Protein AF-A0A1I1SMS8-F1 (afdb_monomer_lite)

Organism: NCBI:txid728005

pLDDT: mean 77.91, std 13.24, range [43.88, 96.62]

Sequence (139 aa):
MLAGLDDFTGRLADYVGRVEAGGPLLHSPGMDDASKAPVSRSALKGFLITLGNPKAILFFGAFFPMFIDPATGHWIVSFYALGALFQMVNLLYFAALILAVSQLRRSGLFRRWPAARTNVICGTGLLLCAFFVLASAFF

Secondary structure (DSSP, 8-state):
--HHHHHHHHHHHHHHHHHHTT------TTHHHHTTS-HHHHHHHHHHHHHT-HHHHHHHHHHGGGGS-GGGS-HHHHHHHHHHHHHHHHHHHHHHHHHHHHHHHHTSTTTTS-HHHHHHHHHHHHHHHHHHHHHHT--

Foldseek 3Di:
DPVVVVVVVVVVVVLVVCVVVVHPNDPPVCPVVVVVPPPVVVVVVVVCVQVPDVVNVVVLVPPQVVVADPVPVPRVVSSVVVVVVVVVVVVVVVVVVVVVVVVVVVVCPCVPPDVVNVVVVVVVVVVVVVVVVVVVVVD

Radius of gyration: 24.38 Å; chains: 1; bounding box: 49×53×62 Å

Structure (mmCIF, N/CA/C/O backbone):
data_AF-A0A1I1SMS8-F1
#
_entry.id   AF-A0A1I1SMS8-F1
#
loop_
_atom_site.group_PDB
_atom_site.id
_atom_site.type_symbol
_atom_site.label_atom_id
_atom_site.label_alt_id
_atom_site.label_comp_id
_atom_site.label_asym_id
_atom_site.label_entity_id
_atom_site.label_seq_id
_atom_site.pdbx_PDB_ins_code
_atom_site.Cartn_x
_atom_site.Cartn_y
_atom_site.Cartn_z
_atom_site.occupancy
_atom_site.B_iso_or_equiv
_atom_site.auth_seq_id
_atom_site.auth_comp_id
_atom_site.auth_asym_id
_atom_site.auth_atom_id
_atom_site.pdbx_PDB_model_num
ATOM 1 N N . MET A 1 1 ? -16.766 37.742 33.913 1.00 53.81 1 MET A N 1
ATOM 2 C CA . MET A 1 1 ? -15.751 36.667 33.849 1.00 53.81 1 MET A CA 1
ATOM 3 C C . MET A 1 1 ? -16.200 35.373 34.542 1.00 53.81 1 MET A C 1
ATOM 5 O O . MET A 1 1 ? -15.754 34.323 34.118 1.00 53.81 1 MET A O 1
ATOM 9 N N . LEU A 1 2 ? -17.108 35.416 35.533 1.00 57.47 2 LEU A N 1
ATOM 10 C CA . LEU A 1 2 ? -17.595 34.221 36.251 1.00 57.47 2 LEU A CA 1
ATOM 11 C C . LEU A 1 2 ? -18.684 33.416 35.501 1.00 57.47 2 LEU A C 1
ATOM 13 O O . LEU A 1 2 ? -18.643 32.198 35.524 1.00 57.47 2 LEU A O 1
ATOM 17 N N . ALA A 1 3 ? -19.549 34.068 34.713 1.00 57.97 3 ALA A N 1
ATOM 18 C CA . ALA A 1 3 ? -20.673 33.410 34.023 1.00 57.97 3 ALA A CA 1
ATOM 19 C C . ALA A 1 3 ? -20.294 32.372 32.938 1.00 57.97 3 ALA A C 1
ATOM 21 O O . ALA A 1 3 ? -21.125 31.568 32.534 1.00 57.97 3 ALA A O 1
ATOM 22 N N . GLY A 1 4 ? -19.054 32.390 32.432 1.00 59.00 4 GLY A N 1
ATOM 23 C CA . GLY A 1 4 ? -18.595 31.429 31.416 1.00 59.00 4 GLY A CA 1
ATOM 24 C C . GLY A 1 4 ? -18.107 30.100 32.001 1.00 59.00 4 GLY A C 1
ATOM 25 O O . GLY A 1 4 ? -18.098 29.090 31.302 1.00 59.00 4 GLY A O 1
ATOM 26 N N . LEU A 1 5 ? -17.712 30.093 33.278 1.00 64.31 5 LEU A N 1
ATOM 27 C CA . LEU A 1 5 ? -17.285 28.880 33.980 1.00 64.31 5 LEU A CA 1
ATOM 28 C C . LEU A 1 5 ? -18.490 28.013 34.354 1.00 64.31 5 LEU A C 1
ATOM 30 O O . LEU A 1 5 ? -18.413 26.789 34.259 1.00 64.31 5 LEU A O 1
ATOM 34 N N . ASP A 1 6 ? -19.612 28.645 34.691 1.00 69.81 6 ASP A N 1
ATOM 35 C CA . ASP A 1 6 ? -20.851 27.965 35.075 1.00 69.81 6 ASP A CA 1
ATOM 36 C C . ASP A 1 6 ? -21.455 27.196 33.882 1.00 69.81 6 ASP A C 1
ATOM 38 O O . ASP A 1 6 ? -21.803 26.019 34.003 1.00 69.81 6 ASP A O 1
ATOM 42 N N . ASP A 1 7 ? -21.474 27.820 32.695 1.00 77.38 7 ASP A N 1
ATOM 43 C CA . ASP A 1 7 ? -21.927 27.200 31.439 1.00 77.38 7 ASP A CA 1
ATOM 44 C C . ASP A 1 7 ? -21.032 26.020 31.028 1.00 77.38 7 ASP A C 1
ATOM 46 O O . ASP A 1 7 ? -21.507 24.939 30.671 1.00 77.38 7 ASP A O 1
ATOM 50 N N . PHE A 1 8 ? -19.712 26.189 31.143 1.00 73.56 8 PHE A N 1
ATOM 51 C CA . PHE A 1 8 ? -18.755 25.139 30.801 1.00 73.56 8 PHE A CA 1
ATOM 52 C C . PHE A 1 8 ? -18.868 23.927 31.734 1.00 73.56 8 PHE A C 1
ATOM 54 O O . PHE A 1 8 ? -18.827 22.781 31.281 1.00 73.56 8 PHE A O 1
ATOM 61 N N . THR A 1 9 ? -19.076 24.173 33.028 1.00 76.44 9 THR A N 1
ATOM 62 C CA . THR A 1 9 ? -19.236 23.118 34.036 1.00 76.44 9 THR A CA 1
ATOM 63 C C . THR A 1 9 ? -20.528 22.330 33.811 1.00 76.44 9 THR A C 1
ATOM 65 O O . THR A 1 9 ? -20.511 21.099 33.863 1.00 76.44 9 THR A O 1
ATOM 68 N N . GLY A 1 10 ? -21.625 23.011 33.460 1.00 75.00 10 GLY A N 1
ATOM 69 C CA . GLY A 1 10 ? -22.885 22.358 33.089 1.00 75.00 10 GLY A CA 1
ATOM 70 C C . GLY A 1 10 ? -22.758 21.484 31.837 1.00 75.00 10 GLY A C 1
ATOM 71 O O . GLY A 1 10 ? -23.244 20.352 31.810 1.00 75.00 10 GLY A O 1
ATOM 72 N N . ARG A 1 11 ? -22.029 21.961 30.821 1.00 77.25 11 ARG A N 1
ATOM 73 C CA . ARG A 1 11 ? -21.776 21.204 29.582 1.00 77.25 11 ARG A CA 1
ATOM 74 C C . ARG A 1 11 ? -20.890 19.983 29.807 1.00 77.25 11 ARG A C 1
ATOM 76 O O . ARG A 1 11 ? -21.118 18.952 29.180 1.00 77.25 11 ARG A O 1
ATOM 83 N N . LEU A 1 12 ? -19.905 20.077 30.699 1.00 77.19 12 LEU A N 1
ATOM 84 C CA . LEU A 1 12 ? -19.069 18.937 31.075 1.00 77.19 12 LEU A CA 1
ATOM 85 C C . LEU A 1 12 ? -19.848 17.893 31.875 1.00 77.19 12 LEU A C 1
ATOM 87 O O . LEU A 1 12 ? -19.682 16.704 31.617 1.00 77.19 12 LEU A O 1
ATOM 91 N N . ALA A 1 13 ? -20.722 18.316 32.789 1.00 77.75 13 ALA A N 1
ATOM 92 C CA . ALA A 1 13 ? -21.570 17.403 33.549 1.00 77.75 13 ALA A CA 1
ATOM 93 C C . ALA A 1 13 ? -22.543 16.629 32.638 1.00 77.75 13 ALA A C 1
ATOM 95 O O . ALA A 1 13 ? -22.675 15.414 32.780 1.00 77.75 13 ALA A O 1
ATOM 96 N N . ASP A 1 14 ? -23.153 17.296 31.650 1.00 76.31 14 ASP A N 1
ATOM 97 C CA . ASP A 1 14 ? -24.005 16.640 30.643 1.00 76.31 14 ASP A CA 1
ATOM 98 C C . ASP A 1 14 ? -23.187 15.708 29.728 1.00 76.31 14 ASP A C 1
ATOM 100 O O . ASP A 1 14 ? -23.616 14.599 29.410 1.00 76.31 14 ASP A O 1
ATOM 104 N N . TYR A 1 15 ? -21.963 16.101 29.353 1.00 68.56 15 TYR A N 1
ATOM 105 C CA . TYR A 1 15 ? -21.082 15.259 28.539 1.00 68.56 15 TYR A CA 1
ATOM 106 C C . TYR A 1 15 ? -20.670 13.983 29.280 1.00 68.56 15 TYR A C 1
ATOM 108 O O . TYR A 1 15 ? -20.820 12.886 28.746 1.00 68.56 15 TYR A O 1
ATOM 116 N N . VAL A 1 16 ? -20.206 14.110 30.525 1.00 73.88 16 VAL A N 1
ATOM 117 C CA . VAL A 1 16 ? -19.838 12.973 31.380 1.00 73.88 16 VAL A CA 1
ATOM 118 C C . VAL A 1 16 ? -21.054 12.080 31.639 1.00 73.88 16 VAL A C 1
ATOM 120 O O . VAL A 1 16 ? -20.952 10.867 31.471 1.00 73.88 16 VAL A O 1
ATOM 123 N N . GLY A 1 17 ? -22.227 12.660 31.915 1.00 69.88 17 GLY A N 1
ATOM 124 C CA . GLY A 1 17 ? -23.469 11.903 32.096 1.00 69.88 17 GLY A CA 1
ATOM 125 C C . GLY A 1 17 ? -23.869 11.089 30.860 1.00 69.88 17 GLY A C 1
ATOM 126 O O . GLY A 1 17 ? -24.290 9.939 30.981 1.00 69.88 17 GLY A O 1
ATOM 127 N N . ARG A 1 18 ? -23.673 11.626 29.650 1.00 64.00 18 ARG A N 1
ATOM 128 C CA . ARG A 1 18 ? -23.932 10.899 28.391 1.00 64.00 18 ARG A CA 1
ATOM 129 C C . ARG A 1 18 ? -22.901 9.806 28.102 1.00 64.00 18 ARG A C 1
ATOM 131 O O . ARG A 1 18 ? -23.261 8.795 27.496 1.00 64.00 18 ARG A O 1
ATOM 138 N N . VAL A 1 19 ? -21.652 9.993 28.543 1.00 63.88 19 VAL A N 1
ATOM 139 C CA . VAL A 1 19 ? -20.572 8.989 28.462 1.00 63.88 19 VAL A CA 1
ATOM 140 C C . VAL A 1 19 ? -20.862 7.811 29.378 1.00 63.88 19 VAL A C 1
ATOM 142 O O . VAL A 1 19 ? -20.763 6.666 28.936 1.00 63.88 19 VAL A O 1
ATOM 145 N N . GLU A 1 20 ? -21.277 8.076 30.613 1.00 67.19 20 GLU A N 1
ATOM 146 C CA . GLU A 1 20 ? -21.628 7.028 31.574 1.00 67.19 20 GLU A CA 1
ATOM 147 C C . GLU A 1 20 ? -22.929 6.303 31.205 1.00 67.19 20 GLU A C 1
ATOM 149 O O . GLU A 1 20 ? -23.024 5.087 31.371 1.00 67.19 20 GLU A O 1
ATOM 154 N N . ALA A 1 21 ? -23.902 7.007 30.616 1.00 65.94 21 ALA A N 1
ATOM 155 C CA . ALA A 1 21 ? -25.163 6.425 30.153 1.00 65.94 21 ALA A CA 1
ATOM 156 C C . ALA A 1 21 ? -25.041 5.593 28.857 1.00 65.94 21 ALA A C 1
ATOM 158 O O . ALA A 1 21 ? -26.039 5.048 28.382 1.00 65.94 21 ALA A O 1
ATOM 159 N N . GLY A 1 22 ? -23.848 5.502 28.253 1.00 52.34 22 GLY A N 1
ATOM 160 C CA . GLY A 1 22 ? -23.629 4.762 27.005 1.00 52.34 22 GLY A CA 1
ATOM 161 C C . GLY A 1 22 ? -24.386 5.333 25.799 1.00 52.34 22 GLY A C 1
ATOM 162 O O . GLY A 1 22 ? -24.614 4.615 24.822 1.00 52.34 22 GLY A O 1
ATOM 163 N N . GLY A 1 23 ? -24.797 6.605 25.863 1.00 61.44 23 GLY A N 1
ATOM 164 C CA . GLY A 1 23 ? -25.487 7.293 24.773 1.00 61.44 23 GLY A CA 1
ATOM 165 C C . GLY A 1 23 ? -24.566 7.514 23.564 1.00 61.44 23 GLY A C 1
ATOM 166 O O . GLY A 1 23 ? -23.345 7.449 23.705 1.00 61.44 23 GLY A O 1
ATOM 167 N N . PRO A 1 24 ? -25.102 7.781 22.357 1.00 55.91 24 PRO A N 1
ATOM 168 C CA . PRO A 1 24 ? -24.290 7.982 21.159 1.00 55.91 24 PRO A CA 1
ATOM 169 C C . PRO A 1 24 ? -23.383 9.199 21.357 1.00 55.91 24 PRO A C 1
ATOM 171 O O . PRO A 1 24 ? -23.831 10.341 21.294 1.00 55.91 24 PRO A O 1
ATOM 174 N N . LEU A 1 25 ? -22.105 8.950 21.641 1.00 61.00 25 LEU A N 1
ATOM 175 C CA . LEU A 1 25 ? -21.213 10.000 22.123 1.00 61.00 25 LEU A CA 1
ATOM 176 C C . LEU A 1 25 ? -20.795 11.022 21.083 1.00 61.00 25 LEU A C 1
ATOM 178 O O . LEU A 1 25 ? -20.328 12.089 21.451 1.00 61.00 25 LEU A O 1
ATOM 182 N N . LEU A 1 26 ? -20.986 10.741 19.802 1.00 56.03 26 LEU A N 1
ATOM 183 C CA . LEU A 1 26 ? -20.688 11.671 18.729 1.00 56.03 26 LEU A CA 1
ATOM 184 C C . LEU A 1 26 ? -21.566 11.295 17.540 1.00 56.03 26 LEU A C 1
ATOM 186 O O . LEU A 1 26 ? -21.189 10.440 16.741 1.00 56.03 26 LEU A O 1
ATOM 190 N N . HIS A 1 27 ? -22.695 11.974 17.352 1.00 49.00 27 HIS A N 1
ATOM 191 C CA . HIS A 1 27 ? -23.086 12.257 15.974 1.00 49.00 27 HIS A CA 1
ATOM 192 C C . HIS A 1 27 ? -22.112 13.334 15.488 1.00 49.00 27 HIS A C 1
ATOM 194 O O . HIS A 1 27 ? -22.380 14.527 15.584 1.00 49.00 27 HIS A O 1
ATOM 200 N N . SER A 1 28 ? -20.900 12.910 15.118 1.00 46.41 28 SER A N 1
ATOM 201 C CA . SER A 1 28 ? -19.945 13.784 14.451 1.00 46.41 28 SER A CA 1
ATOM 202 C C . SER A 1 28 ? -20.541 14.075 13.076 1.00 46.41 28 SER A C 1
ATOM 204 O O . SER A 1 28 ? -20.644 13.131 12.288 1.00 46.41 28 SER A O 1
ATOM 206 N N . PRO A 1 29 ? -20.914 15.327 12.749 1.00 43.88 29 PRO A N 1
ATOM 207 C CA . PRO A 1 29 ? -21.554 15.667 11.474 1.00 43.88 29 PRO A CA 1
ATOM 208 C C . PRO A 1 29 ? -20.650 15.467 10.241 1.00 43.88 29 PRO A C 1
ATOM 210 O O . PRO A 1 29 ? -20.927 16.018 9.188 1.00 43.88 29 PRO A O 1
ATOM 213 N N . GLY A 1 30 ? -19.542 14.725 10.357 1.00 49.09 30 GLY A N 1
ATOM 214 C CA . GLY A 1 30 ? -18.619 14.411 9.266 1.00 49.09 30 GLY A CA 1
ATOM 215 C C . GLY A 1 30 ? -18.299 12.922 9.095 1.00 49.09 30 GLY A C 1
ATOM 216 O O . GLY A 1 30 ? -17.645 12.565 8.116 1.00 49.09 30 GLY A O 1
ATOM 217 N N . MET A 1 31 ? -18.741 12.036 9.999 1.00 48.97 31 MET A N 1
ATOM 218 C CA . MET A 1 31 ? -18.481 10.590 9.870 1.00 48.97 31 MET A CA 1
ATOM 219 C C . MET A 1 31 ? -19.413 9.944 8.828 1.00 48.97 31 MET A C 1
ATOM 221 O O . MET A 1 31 ? -19.001 9.065 8.069 1.00 48.97 31 MET A O 1
ATOM 225 N N . ASP A 1 32 ? -20.646 10.443 8.750 1.00 47.16 32 ASP A N 1
ATOM 226 C CA . ASP A 1 32 ? -21.697 9.922 7.872 1.00 47.16 32 ASP A CA 1
ATOM 227 C C . ASP A 1 32 ? -21.499 10.384 6.417 1.00 47.16 32 ASP A C 1
ATOM 229 O O . ASP A 1 32 ? -21.795 9.646 5.474 1.00 47.16 32 ASP A O 1
ATOM 233 N N . ASP A 1 33 ? -20.897 11.563 6.228 1.00 49.28 33 ASP A N 1
ATOM 234 C CA . ASP A 1 33 ? -20.537 12.104 4.913 1.00 49.28 33 ASP A CA 1
ATOM 235 C C . ASP A 1 33 ? -19.274 11.456 4.333 1.00 49.28 33 ASP A C 1
ATOM 237 O O . ASP A 1 33 ? -19.175 11.258 3.118 1.00 49.28 33 ASP A O 1
ATOM 241 N N . ALA A 1 34 ? -18.326 11.038 5.181 1.00 52.28 34 ALA A N 1
ATOM 242 C CA . ALA A 1 34 ? -17.134 10.311 4.740 1.00 52.28 34 ALA A CA 1
ATOM 243 C C . ALA A 1 34 ? -17.487 8.948 4.115 1.00 52.28 34 ALA A C 1
ATOM 245 O O . ALA A 1 34 ? -16.833 8.515 3.165 1.00 52.28 34 ALA A O 1
ATOM 246 N N . SER A 1 35 ? -18.555 8.303 4.598 1.00 52.03 35 SER A N 1
ATOM 247 C CA . SER A 1 35 ? -19.073 7.053 4.027 1.00 52.03 35 SER A CA 1
ATOM 248 C C . SER A 1 35 ? -19.834 7.253 2.709 1.00 52.03 35 SER A C 1
ATOM 250 O O . SER A 1 35 ? -20.042 6.275 1.989 1.00 52.03 35 SER A O 1
ATOM 252 N N . LYS A 1 36 ? -20.248 8.485 2.380 1.00 50.81 36 LYS A N 1
ATOM 253 C CA . LYS A 1 36 ? -20.954 8.833 1.132 1.00 50.81 36 LYS A CA 1
ATOM 254 C C . LYS A 1 36 ? -20.066 9.505 0.088 1.00 50.81 36 LYS A C 1
ATOM 256 O O . LYS A 1 36 ? -20.532 9.777 -1.019 1.00 50.81 36 LYS A O 1
ATOM 261 N N . ALA A 1 37 ? -18.801 9.780 0.409 1.00 58.78 37 ALA A N 1
ATOM 262 C CA . ALA A 1 37 ? -17.869 10.345 -0.552 1.00 58.78 37 ALA A CA 1
ATOM 263 C C . ALA A 1 37 ? -17.775 9.418 -1.780 1.00 58.78 37 ALA A C 1
ATOM 265 O O . ALA A 1 37 ? -17.576 8.210 -1.619 1.00 58.78 37 ALA A O 1
ATOM 266 N N . PRO A 1 38 ? -17.919 9.947 -3.010 1.00 68.94 38 PRO A N 1
ATOM 267 C CA . PRO A 1 38 ? -17.842 9.124 -4.206 1.00 68.94 38 PRO A CA 1
ATOM 268 C C . PRO A 1 38 ? -16.497 8.397 -4.223 1.00 68.94 38 PRO A C 1
ATOM 270 O O . PRO A 1 38 ? -15.454 9.009 -3.981 1.00 68.94 38 PRO A O 1
ATOM 273 N N . VAL A 1 39 ? -16.526 7.093 -4.516 1.00 71.19 39 VAL A N 1
ATOM 274 C CA . VAL A 1 39 ? -15.352 6.197 -4.519 1.00 71.19 39 VAL A CA 1
ATOM 275 C C . VAL A 1 39 ? -14.172 6.807 -5.289 1.00 71.19 39 VAL A C 1
ATOM 277 O O . VAL A 1 39 ? -13.021 6.651 -4.885 1.00 71.19 39 VAL A O 1
ATOM 280 N N . SER A 1 40 ? -14.456 7.589 -6.336 1.00 73.00 40 SER A N 1
ATOM 281 C CA . SER A 1 40 ? -13.466 8.328 -7.126 1.00 73.00 40 SER A CA 1
ATOM 282 C C . SER A 1 40 ? -12.639 9.337 -6.318 1.00 73.00 40 SER A C 1
ATOM 284 O O . SER A 1 40 ? -11.432 9.433 -6.533 1.00 73.00 40 SER A O 1
ATOM 286 N N . ARG A 1 41 ? -13.232 10.059 -5.355 1.00 78.31 41 ARG A N 1
ATOM 287 C CA . ARG A 1 41 ? -12.508 11.030 -4.511 1.00 78.31 41 ARG A CA 1
ATOM 288 C C . ARG A 1 41 ? -11.566 10.335 -3.532 1.00 78.31 41 ARG A C 1
ATOM 290 O O . ARG A 1 41 ? -10.435 10.783 -3.353 1.00 78.31 41 ARG A O 1
ATOM 297 N N . SER A 1 42 ? -12.002 9.228 -2.937 1.00 79.19 42 SER A N 1
ATOM 298 C CA . SER A 1 42 ? -11.170 8.437 -2.022 1.00 79.19 42 SER A CA 1
ATOM 299 C C . SER A 1 42 ? -10.033 7.723 -2.758 1.00 79.19 42 SER A C 1
ATOM 301 O O . SER A 1 42 ? -8.903 7.719 -2.270 1.00 79.19 42 SER A O 1
ATOM 303 N N . ALA A 1 43 ? -10.299 7.193 -3.957 1.00 79.38 43 ALA A N 1
ATOM 304 C CA . ALA A 1 43 ? -9.282 6.583 -4.811 1.00 79.38 43 ALA A CA 1
ATOM 305 C C . ALA A 1 43 ? -8.222 7.602 -5.255 1.00 79.38 43 ALA A C 1
ATOM 307 O O . ALA A 1 43 ? -7.028 7.337 -5.123 1.00 79.38 43 ALA A O 1
ATOM 308 N N . LEU A 1 44 ? -8.642 8.794 -5.698 1.00 85.31 44 LEU A N 1
ATOM 309 C CA . LEU A 1 44 ? -7.715 9.858 -6.082 1.00 85.31 44 LEU A CA 1
ATOM 310 C C . LEU A 1 44 ? -6.867 10.323 -4.893 1.00 85.31 44 LEU A C 1
ATOM 312 O O . LEU A 1 44 ? -5.663 10.506 -5.034 1.00 85.31 44 LEU A O 1
ATOM 316 N N . LYS A 1 45 ? -7.463 10.458 -3.704 1.00 83.81 45 LYS A N 1
ATOM 317 C CA . LYS A 1 45 ? -6.722 10.807 -2.485 1.00 83.81 45 LYS A CA 1
ATOM 318 C C . LYS A 1 45 ? -5.672 9.749 -2.138 1.00 83.81 45 LYS A C 1
ATOM 320 O O . LYS A 1 45 ? -4.531 10.105 -1.865 1.00 83.81 45 LYS A O 1
ATOM 325 N N . GLY A 1 46 ? -6.030 8.464 -2.173 1.00 82.44 46 GLY A N 1
ATOM 326 C CA . GLY A 1 46 ? -5.080 7.372 -1.941 1.00 82.44 46 GLY A CA 1
ATOM 327 C C . GLY A 1 46 ? -3.960 7.339 -2.986 1.00 82.44 46 GLY A C 1
ATOM 328 O O . GLY A 1 46 ? -2.791 7.180 -2.632 1.00 82.44 46 GLY A O 1
ATOM 329 N N . PHE A 1 47 ? -4.297 7.574 -4.256 1.00 82.31 47 PHE A N 1
ATOM 330 C CA . PHE A 1 47 ? -3.321 7.681 -5.338 1.00 82.31 47 PHE A CA 1
ATOM 331 C C . PHE A 1 47 ? -2.351 8.846 -5.113 1.00 82.31 47 PHE A C 1
ATOM 333 O O . PHE A 1 47 ? -1.142 8.648 -5.169 1.00 82.31 47 PHE A O 1
ATOM 340 N N . LEU A 1 48 ? -2.862 10.032 -4.775 1.00 86.38 48 LEU A N 1
ATOM 341 C CA . LEU A 1 48 ? -2.048 11.221 -4.511 1.00 86.38 48 LEU A CA 1
ATOM 342 C C . LEU A 1 48 ? -1.146 11.056 -3.282 1.00 86.38 48 LEU A C 1
ATOM 344 O O . LEU A 1 48 ? 0.010 11.461 -3.329 1.00 86.38 48 LEU A O 1
ATOM 348 N N . ILE A 1 49 ? -1.633 10.426 -2.208 1.00 86.81 49 ILE A N 1
ATOM 349 C CA . ILE A 1 49 ? -0.810 10.094 -1.031 1.00 86.81 49 ILE A CA 1
ATOM 350 C C . ILE A 1 49 ? 0.329 9.145 -1.421 1.00 86.81 49 ILE A C 1
ATOM 352 O O . ILE A 1 49 ? 1.457 9.307 -0.962 1.00 86.81 49 ILE A O 1
ATOM 356 N N . THR A 1 50 ? 0.044 8.166 -2.280 1.00 80.62 50 THR A N 1
ATOM 357 C CA . THR A 1 50 ? 1.043 7.189 -2.734 1.00 80.62 50 THR A CA 1
ATOM 358 C C . THR A 1 50 ? 2.071 7.828 -3.670 1.00 80.62 50 THR A C 1
ATOM 360 O O . THR A 1 50 ? 3.267 7.610 -3.496 1.00 80.62 50 THR A O 1
ATOM 363 N N . LEU A 1 51 ? 1.626 8.653 -4.623 1.00 81.69 51 LEU A N 1
ATOM 364 C CA . LEU A 1 51 ? 2.491 9.357 -5.573 1.00 81.69 51 LEU A CA 1
ATOM 365 C C . LEU A 1 51 ? 3.342 10.431 -4.882 1.00 81.69 51 LEU A C 1
ATOM 367 O O . LEU A 1 51 ? 4.503 10.616 -5.223 1.00 81.69 51 LEU A O 1
ATOM 371 N N . GLY A 1 52 ? 2.785 11.102 -3.872 1.00 85.31 52 GLY A N 1
ATOM 372 C CA . GLY A 1 52 ? 3.492 12.079 -3.047 1.00 85.31 52 GLY A CA 1
ATOM 373 C C . GLY A 1 52 ? 4.463 11.466 -2.035 1.00 85.31 52 GLY A C 1
ATOM 374 O O . GLY A 1 52 ? 5.088 12.213 -1.288 1.00 85.31 52 GLY A O 1
ATOM 375 N N . ASN A 1 53 ? 4.596 10.135 -1.972 1.00 84.06 53 ASN A N 1
ATOM 376 C CA . ASN A 1 53 ? 5.508 9.464 -1.054 1.00 84.06 53 ASN A CA 1
ATOM 377 C C . ASN A 1 53 ? 6.917 9.353 -1.675 1.00 84.06 53 ASN A C 1
ATOM 379 O O . ASN A 1 53 ? 7.152 8.461 -2.499 1.00 84.06 53 ASN A O 1
ATOM 383 N N . PRO A 1 54 ? 7.894 10.184 -1.258 1.00 85.44 54 PRO A N 1
ATOM 384 C CA . PRO A 1 54 ? 9.231 10.172 -1.849 1.00 85.44 54 PRO A CA 1
ATOM 385 C C . PRO A 1 54 ? 9.942 8.832 -1.638 1.00 85.44 54 PRO A C 1
ATOM 387 O O . PRO A 1 54 ? 10.739 8.420 -2.475 1.00 85.44 54 PRO A O 1
ATOM 390 N N . LYS A 1 55 ? 9.614 8.099 -0.566 1.00 85.06 55 LYS A N 1
ATOM 391 C CA . LYS A 1 55 ? 10.182 6.774 -0.300 1.00 85.06 55 LYS A CA 1
ATOM 392 C C . LYS A 1 55 ? 9.820 5.781 -1.403 1.00 85.06 55 LYS A C 1
ATOM 394 O O . LYS A 1 55 ? 10.667 4.986 -1.788 1.00 85.06 55 LYS A O 1
ATOM 399 N N . ALA A 1 56 ? 8.586 5.823 -1.906 1.00 84.06 56 ALA A N 1
ATOM 400 C CA . ALA A 1 56 ? 8.137 4.917 -2.960 1.00 84.06 56 ALA A CA 1
ATOM 401 C C . ALA A 1 56 ? 8.859 5.211 -4.280 1.00 84.06 56 ALA A C 1
ATOM 403 O O . ALA A 1 56 ? 9.375 4.296 -4.914 1.00 84.06 56 ALA A O 1
ATOM 404 N N . ILE A 1 57 ? 8.967 6.491 -4.650 1.00 84.38 57 ILE A N 1
ATOM 405 C CA . ILE A 1 57 ? 9.680 6.918 -5.862 1.00 84.38 57 ILE A CA 1
ATOM 406 C C . ILE A 1 57 ? 11.154 6.512 -5.788 1.00 84.38 57 ILE A C 1
ATOM 408 O O . ILE A 1 57 ? 11.669 5.915 -6.729 1.00 84.38 57 ILE A O 1
ATOM 412 N N . LEU A 1 58 ? 11.821 6.788 -4.662 1.00 87.38 58 LEU A N 1
ATOM 413 C CA . LEU A 1 58 ? 13.225 6.427 -4.461 1.00 87.38 58 LEU A CA 1
ATOM 414 C C . LEU A 1 58 ? 13.432 4.909 -4.452 1.00 87.38 58 LEU A C 1
ATOM 416 O O . LEU A 1 58 ? 14.408 4.429 -5.017 1.00 87.38 58 LEU A O 1
ATOM 420 N N . PHE A 1 59 ? 12.504 4.148 -3.864 1.00 85.75 59 PHE A N 1
ATOM 421 C CA . PHE A 1 59 ? 12.529 2.688 -3.906 1.00 85.75 59 PHE A CA 1
ATOM 422 C C . PHE A 1 59 ? 12.456 2.190 -5.355 1.00 85.75 59 PHE A C 1
ATOM 424 O O . PHE A 1 59 ? 13.379 1.530 -5.823 1.00 85.75 59 PHE A O 1
ATOM 431 N N . PHE A 1 60 ? 11.417 2.549 -6.111 1.00 84.75 60 PHE A N 1
ATOM 432 C CA . PHE A 1 60 ? 11.288 2.074 -7.492 1.00 84.75 60 PHE A CA 1
ATOM 433 C C . PHE A 1 60 ? 12.426 2.570 -8.389 1.00 84.75 60 PHE A C 1
ATOM 435 O O . PHE A 1 60 ? 12.950 1.794 -9.185 1.00 84.75 60 PHE A O 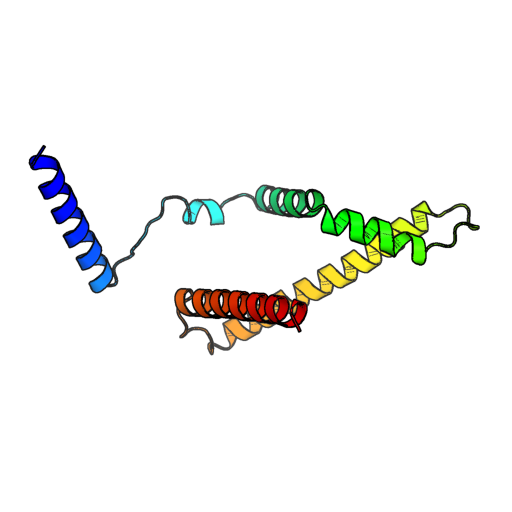1
ATOM 442 N N . GLY A 1 61 ? 12.865 3.818 -8.210 1.00 84.62 61 GLY A N 1
ATOM 443 C CA . GLY A 1 61 ? 13.995 4.392 -8.935 1.00 84.62 61 GLY A CA 1
ATOM 444 C C . GLY A 1 61 ? 15.332 3.700 -8.653 1.00 84.62 61 GLY A C 1
ATOM 445 O O . GLY A 1 61 ? 16.159 3.627 -9.552 1.00 84.62 61 GLY A O 1
ATOM 446 N N . ALA A 1 62 ? 15.543 3.159 -7.449 1.00 86.31 62 ALA A N 1
ATOM 447 C CA . ALA A 1 62 ? 16.771 2.440 -7.102 1.00 86.31 62 ALA A CA 1
ATOM 448 C C . ALA A 1 62 ? 16.716 0.946 -7.461 1.00 86.31 62 ALA A C 1
ATOM 450 O O . ALA A 1 62 ? 17.710 0.391 -7.921 1.00 86.31 62 ALA A O 1
ATOM 451 N N . PHE A 1 63 ? 15.568 0.288 -7.266 1.00 86.06 63 PHE A N 1
ATOM 452 C CA . PHE A 1 63 ? 15.448 -1.161 -7.448 1.00 86.06 63 PHE A CA 1
ATOM 453 C C . PHE A 1 63 ? 15.164 -1.568 -8.894 1.00 86.06 63 PHE A C 1
ATOM 455 O O . PHE A 1 63 ? 15.715 -2.563 -9.352 1.00 86.06 63 PHE A O 1
ATOM 462 N N . PHE A 1 64 ? 14.329 -0.836 -9.640 1.00 86.56 64 PHE A N 1
ATOM 463 C CA . PHE A 1 64 ? 13.937 -1.270 -10.990 1.00 86.56 64 PHE A CA 1
ATOM 464 C C . PHE A 1 64 ? 15.103 -1.289 -11.985 1.00 86.56 64 PHE A C 1
ATOM 466 O O . PHE A 1 64 ? 15.205 -2.272 -12.718 1.00 86.56 64 PHE A O 1
ATOM 473 N N . PRO A 1 65 ? 16.022 -0.301 -12.004 1.00 83.88 65 PRO A N 1
ATOM 474 C CA . PRO A 1 65 ? 17.176 -0.349 -12.899 1.00 83.88 65 PRO A CA 1
ATOM 475 C C . PRO A 1 65 ? 18.087 -1.559 -12.671 1.00 83.88 65 PRO A C 1
ATOM 477 O O . PRO A 1 65 ? 18.714 -2.013 -13.618 1.00 83.88 65 PRO A O 1
ATOM 480 N N . MET A 1 66 ? 18.133 -2.124 -11.456 1.00 85.00 66 MET A N 1
ATOM 481 C CA . MET A 1 66 ? 18.942 -3.321 -11.171 1.00 85.00 66 MET A CA 1
ATOM 482 C C . MET A 1 66 ? 18.438 -4.574 -11.898 1.00 85.00 66 MET A C 1
ATOM 484 O O . MET A 1 66 ? 19.195 -5.522 -12.080 1.00 85.00 66 MET A O 1
ATOM 488 N N . PHE A 1 67 ? 17.172 -4.586 -12.315 1.00 82.81 67 PHE A N 1
ATOM 489 C CA . PHE A 1 67 ? 16.547 -5.711 -13.012 1.00 82.81 67 PHE A CA 1
ATOM 490 C C . PHE A 1 67 ? 16.402 -5.480 -14.522 1.00 82.81 67 PHE A C 1
ATOM 492 O O . PHE A 1 67 ? 15.879 -6.347 -15.222 1.00 82.81 67 PHE A O 1
ATOM 499 N N . ILE A 1 68 ? 16.820 -4.317 -15.031 1.00 83.38 68 ILE A N 1
ATOM 500 C CA . ILE A 1 68 ? 16.710 -3.961 -16.447 1.00 83.38 68 ILE A CA 1
ATOM 501 C C . ILE A 1 68 ? 18.094 -4.060 -17.078 1.00 83.38 68 ILE A C 1
ATOM 503 O O . ILE A 1 68 ? 19.024 -3.395 -16.636 1.00 83.38 68 ILE A O 1
ATOM 507 N N . ASP A 1 69 ? 18.216 -4.849 -18.144 1.00 81.25 69 ASP A N 1
ATOM 508 C CA . ASP A 1 69 ? 19.434 -4.880 -18.951 1.00 81.25 69 ASP A CA 1
ATOM 509 C C . ASP A 1 69 ? 19.521 -3.613 -19.830 1.00 81.25 69 ASP A C 1
ATOM 511 O O . ASP A 1 69 ? 18.694 -3.442 -20.742 1.00 81.25 69 ASP A O 1
ATOM 515 N N . PRO A 1 70 ? 20.503 -2.719 -19.597 1.00 72.31 70 PRO A N 1
ATOM 516 C CA . PRO A 1 70 ? 20.649 -1.481 -20.355 1.00 72.31 70 PRO A CA 1
ATOM 517 C C . PRO A 1 70 ? 21.009 -1.704 -21.833 1.00 72.31 70 PRO A C 1
ATOM 519 O O . PRO A 1 70 ? 20.804 -0.798 -22.642 1.00 72.31 70 PRO A O 1
ATOM 522 N N . ALA A 1 71 ? 21.501 -2.886 -22.222 1.00 77.06 71 ALA A N 1
ATOM 523 C CA . ALA A 1 71 ? 21.943 -3.165 -23.591 1.00 77.06 71 ALA A CA 1
ATOM 524 C C . ALA A 1 71 ? 20.790 -3.389 -24.590 1.00 77.06 71 ALA A C 1
ATOM 526 O O . ALA A 1 71 ? 21.003 -3.391 -25.801 1.00 77.06 71 ALA A O 1
ATOM 527 N N . THR A 1 72 ? 19.556 -3.565 -24.109 1.00 70.12 72 THR A N 1
ATOM 528 C CA . THR A 1 72 ? 18.431 -4.047 -24.931 1.00 70.12 72 THR A CA 1
ATOM 529 C C . THR A 1 72 ? 17.664 -2.961 -25.697 1.00 70.12 72 THR A C 1
ATOM 531 O O . THR A 1 72 ? 16.741 -3.282 -26.445 1.00 70.12 72 THR A O 1
ATOM 534 N N . GLY A 1 73 ? 17.993 -1.673 -25.536 1.00 76.12 73 GLY A N 1
ATOM 535 C CA . GLY A 1 73 ? 17.321 -0.547 -26.215 1.00 76.12 73 GLY A CA 1
ATOM 536 C C . GLY A 1 73 ? 15.855 -0.298 -25.804 1.00 76.12 73 GLY A C 1
ATOM 537 O O . GLY A 1 73 ? 15.345 0.801 -25.997 1.00 76.12 73 GLY A O 1
ATOM 538 N N . HIS A 1 74 ? 15.192 -1.268 -25.164 1.00 79.75 74 HIS A N 1
ATOM 539 C CA . HIS A 1 74 ? 13.767 -1.259 -24.804 1.00 79.75 74 HIS A CA 1
ATOM 540 C C . HIS A 1 74 ? 13.532 -1.167 -23.285 1.00 79.75 74 HIS A C 1
ATOM 542 O O . HIS A 1 74 ? 12.573 -1.726 -22.753 1.00 79.75 74 HIS A O 1
ATOM 548 N N . TRP A 1 75 ? 14.393 -0.444 -22.566 1.00 82.38 75 TRP A N 1
ATOM 549 C CA . TRP A 1 75 ? 14.365 -0.328 -21.099 1.00 82.38 75 TRP A CA 1
ATOM 550 C C . TRP A 1 75 ? 13.008 0.134 -20.529 1.00 82.38 75 TRP A C 1
ATOM 552 O O . TRP A 1 75 ? 12.608 -0.307 -19.452 1.00 82.38 75 TRP A O 1
ATOM 562 N N . ILE A 1 76 ? 12.264 0.966 -21.270 1.00 86.25 76 ILE A N 1
ATOM 563 C CA . ILE A 1 76 ? 10.928 1.452 -20.886 1.00 86.25 76 ILE A CA 1
ATOM 564 C C . ILE A 1 76 ? 9.923 0.295 -20.771 1.00 86.25 76 ILE A C 1
ATOM 566 O O . ILE A 1 76 ? 9.121 0.261 -19.840 1.00 86.25 76 ILE A O 1
ATOM 570 N N . VAL A 1 77 ? 9.967 -0.671 -21.694 1.00 86.81 77 VAL A N 1
ATOM 571 C CA . VAL A 1 77 ? 9.036 -1.812 -21.704 1.00 86.81 77 VAL A CA 1
ATOM 572 C C . VAL A 1 77 ? 9.284 -2.702 -20.489 1.00 86.81 77 VAL A C 1
ATOM 574 O O . VAL A 1 77 ? 8.340 -3.052 -19.781 1.00 86.81 77 VAL A O 1
ATOM 577 N N . SER A 1 78 ? 10.552 -2.997 -20.195 1.00 86.94 78 SER A N 1
ATOM 578 C CA . SER A 1 78 ? 10.949 -3.762 -19.008 1.00 86.94 78 SER A CA 1
ATOM 579 C C . SER A 1 78 ? 10.538 -3.055 -17.714 1.00 86.94 78 SER A C 1
ATOM 581 O O . SER A 1 78 ? 10.028 -3.698 -16.797 1.00 86.94 78 SER A O 1
ATOM 583 N N . PHE A 1 79 ? 10.672 -1.726 -17.657 1.00 87.31 79 PHE A N 1
ATOM 584 C CA . PHE A 1 79 ? 10.230 -0.927 -16.514 1.00 87.31 79 PHE A CA 1
ATOM 585 C C . PHE A 1 79 ? 8.718 -1.058 -16.268 1.00 87.31 79 PHE A C 1
ATOM 587 O O . PHE A 1 79 ? 8.294 -1.327 -15.141 1.00 87.31 79 PHE A O 1
ATOM 594 N N . TYR A 1 80 ? 7.895 -0.931 -17.315 1.00 89.62 80 TYR A N 1
ATOM 595 C CA . TYR A 1 80 ? 6.445 -1.118 -17.195 1.00 89.62 80 TYR A CA 1
ATOM 596 C C . TYR A 1 80 ? 6.060 -2.561 -16.855 1.00 89.62 80 TYR A C 1
ATOM 598 O O . TYR A 1 80 ? 5.131 -2.762 -16.075 1.00 89.62 80 TYR A O 1
ATOM 606 N N . ALA A 1 81 ? 6.775 -3.560 -17.379 1.00 90.31 81 ALA A N 1
ATOM 607 C CA . ALA A 1 81 ? 6.542 -4.964 -17.045 1.00 90.31 81 ALA A CA 1
ATOM 608 C C . ALA A 1 81 ? 6.807 -5.247 -15.556 1.00 90.31 81 ALA A C 1
ATOM 610 O O . ALA A 1 81 ? 5.974 -5.866 -14.890 1.00 90.31 81 ALA A O 1
ATOM 611 N N . LEU A 1 82 ? 7.915 -4.733 -15.006 1.00 90.62 82 LEU A N 1
ATOM 612 C CA . LEU A 1 82 ? 8.210 -4.827 -13.573 1.00 90.62 82 LEU A CA 1
ATOM 613 C C . LEU A 1 82 ? 7.169 -4.094 -12.723 1.00 90.62 82 LEU A C 1
ATOM 615 O O . LEU A 1 82 ? 6.703 -4.633 -11.718 1.00 90.62 82 LEU A O 1
ATOM 619 N N . GLY A 1 83 ? 6.766 -2.891 -13.139 1.00 90.06 83 GLY A N 1
ATOM 620 C CA . GLY A 1 83 ? 5.707 -2.135 -12.471 1.00 90.06 83 GLY A CA 1
ATOM 621 C C . GLY A 1 83 ? 4.372 -2.883 -12.458 1.00 90.06 83 GLY A C 1
ATOM 622 O O . GLY A 1 83 ? 3.711 -2.952 -11.421 1.00 90.06 83 GLY A O 1
ATOM 623 N N . ALA A 1 84 ? 3.995 -3.500 -13.579 1.00 92.12 84 ALA A N 1
ATOM 624 C CA . ALA A 1 84 ? 2.778 -4.297 -13.694 1.00 92.12 84 ALA A CA 1
ATOM 625 C C . ALA A 1 84 ? 2.827 -5.551 -12.809 1.00 92.12 84 ALA A C 1
ATOM 627 O O . ALA A 1 84 ? 1.848 -5.850 -12.123 1.00 92.12 84 ALA A O 1
ATOM 628 N N . LEU A 1 85 ? 3.967 -6.248 -12.768 1.00 93.25 85 LEU A N 1
ATOM 629 C CA . LEU A 1 85 ? 4.170 -7.397 -11.885 1.00 93.25 85 LEU A CA 1
ATOM 630 C C . LEU A 1 85 ? 4.054 -6.992 -10.411 1.00 93.25 85 LEU A C 1
ATOM 632 O O . LEU A 1 85 ? 3.320 -7.625 -9.651 1.00 93.25 85 LEU A O 1
ATOM 636 N N . PHE A 1 86 ? 4.725 -5.909 -10.016 1.00 90.88 86 PHE A N 1
ATOM 637 C CA . PHE A 1 86 ? 4.624 -5.361 -8.665 1.00 90.88 86 PHE A CA 1
ATOM 638 C C . PHE A 1 86 ? 3.168 -5.023 -8.308 1.00 90.88 86 PHE A C 1
ATOM 640 O O . PHE A 1 86 ? 2.677 -5.416 -7.247 1.00 90.88 86 PHE A O 1
ATOM 647 N N . GLN A 1 87 ? 2.450 -4.351 -9.211 1.00 91.50 87 GLN A N 1
ATOM 648 C CA . GLN A 1 87 ? 1.058 -3.976 -8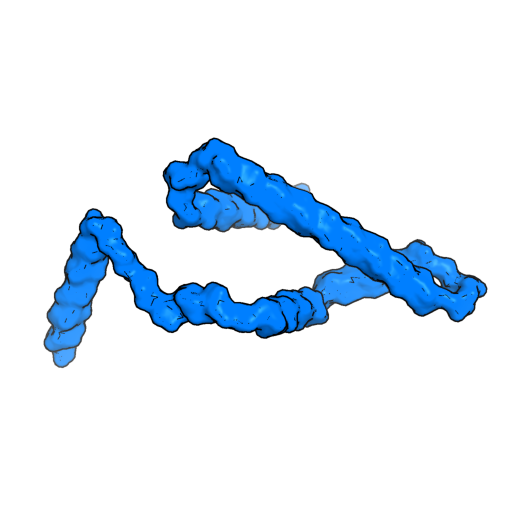.982 1.00 91.50 87 GLN A CA 1
ATOM 649 C C . GLN A 1 87 ? 0.137 -5.201 -8.883 1.00 91.50 87 GLN A C 1
ATOM 651 O O . GLN A 1 87 ? -0.755 -5.210 -8.037 1.00 91.50 87 GLN A O 1
ATOM 656 N N . MET A 1 88 ? 0.365 -6.248 -9.681 1.00 96.44 88 MET A N 1
ATOM 657 C CA . MET A 1 88 ? -0.362 -7.523 -9.591 1.00 96.44 88 MET A CA 1
ATOM 658 C C . MET A 1 88 ? -0.189 -8.180 -8.220 1.00 96.44 88 MET A C 1
ATOM 660 O O . MET A 1 88 ? -1.177 -8.556 -7.587 1.00 96.44 88 MET A O 1
ATOM 664 N N . VAL A 1 89 ? 1.050 -8.273 -7.729 1.00 95.06 89 VAL A N 1
ATOM 665 C CA . VAL A 1 89 ? 1.339 -8.827 -6.397 1.00 95.06 89 VAL A CA 1
ATOM 666 C C . VAL A 1 89 ? 0.652 -8.000 -5.311 1.00 95.06 89 VAL A C 1
ATOM 668 O O . VAL A 1 89 ? 0.035 -8.559 -4.406 1.00 95.06 89 VAL A O 1
ATOM 671 N N . ASN A 1 90 ? 0.696 -6.673 -5.427 1.00 92.12 90 ASN A N 1
ATOM 672 C CA . ASN A 1 90 ? 0.066 -5.768 -4.471 1.00 92.12 90 ASN A CA 1
ATOM 673 C C . ASN A 1 90 ? -1.468 -5.911 -4.456 1.00 92.12 90 ASN A C 1
ATOM 675 O O . ASN A 1 90 ? -2.084 -5.985 -3.392 1.00 92.12 90 ASN A O 1
ATOM 679 N N . LEU A 1 91 ? -2.094 -6.013 -5.633 1.00 93.00 91 LEU A N 1
ATOM 680 C CA . LEU A 1 91 ? -3.530 -6.271 -5.761 1.00 93.00 91 LEU A CA 1
ATOM 681 C C . LEU A 1 91 ? -3.915 -7.615 -5.140 1.00 93.00 91 LEU A C 1
ATOM 683 O O . LEU A 1 91 ? -4.889 -7.677 -4.389 1.00 93.00 91 LEU A O 1
ATOM 687 N N . LEU A 1 92 ? -3.141 -8.670 -5.405 1.00 96.62 92 LEU A N 1
ATOM 688 C CA . LEU A 1 92 ? -3.380 -9.991 -4.829 1.00 96.62 92 LEU A CA 1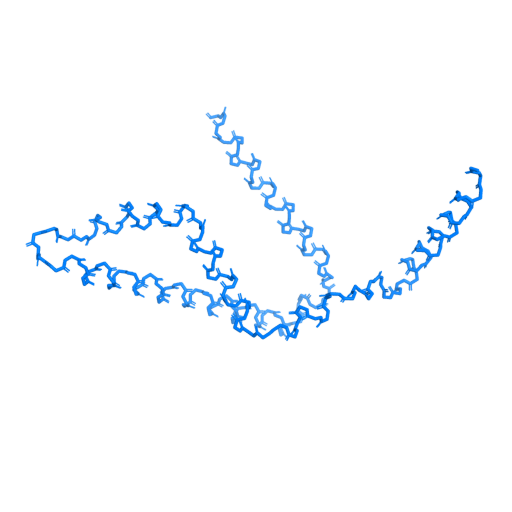
ATOM 689 C C . LEU A 1 92 ? -3.243 -9.969 -3.302 1.00 96.62 92 LEU A C 1
ATOM 691 O O . LE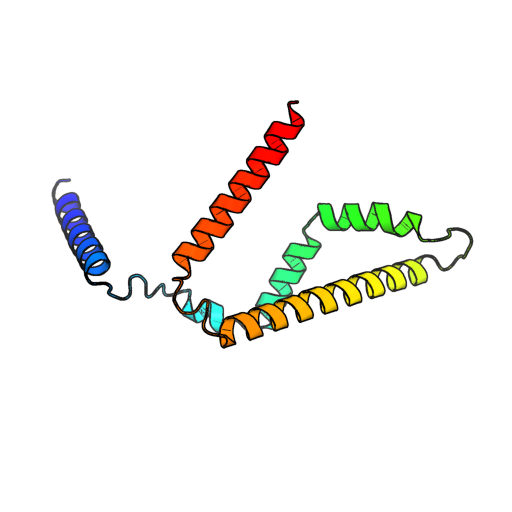U A 1 92 ? -4.085 -10.527 -2.600 1.00 96.62 92 LEU A O 1
ATOM 695 N N . TYR A 1 93 ? -2.226 -9.279 -2.788 1.00 94.38 93 TYR A N 1
ATOM 696 C CA . TYR A 1 93 ? -2.004 -9.104 -1.356 1.00 94.38 93 TYR A CA 1
ATOM 697 C C . TYR A 1 93 ? -3.185 -8.399 -0.676 1.00 94.38 93 TYR A C 1
ATOM 699 O O . TYR A 1 93 ? -3.735 -8.910 0.304 1.00 94.38 93 TYR A O 1
ATOM 707 N N . PHE A 1 94 ? -3.638 -7.264 -1.218 1.00 92.06 94 PHE A N 1
ATOM 708 C CA . PHE A 1 94 ? -4.791 -6.552 -0.665 1.00 92.06 94 PHE A CA 1
ATOM 709 C C . PHE A 1 94 ? -6.090 -7.348 -0.794 1.00 92.06 94 PHE A C 1
ATOM 711 O O . PHE A 1 94 ? -6.879 -7.369 0.151 1.00 92.06 94 PHE A O 1
ATOM 718 N N . ALA A 1 95 ? -6.310 -8.038 -1.914 1.00 93.62 95 ALA A N 1
ATOM 719 C CA . ALA A 1 95 ? -7.467 -8.911 -2.082 1.00 93.62 95 ALA A CA 1
ATOM 720 C C . ALA A 1 95 ? -7.471 -10.030 -1.029 1.00 93.62 95 ALA A C 1
ATOM 722 O O . ALA A 1 95 ? -8.488 -10.246 -0.366 1.00 93.62 95 ALA A O 1
ATOM 723 N N . ALA A 1 96 ? -6.328 -10.686 -0.810 1.00 95.44 96 ALA A N 1
ATOM 724 C CA . ALA A 1 96 ? -6.175 -11.711 0.216 1.00 95.44 96 ALA A CA 1
ATOM 725 C C . ALA A 1 96 ? -6.451 -11.157 1.621 1.00 95.44 96 ALA A C 1
ATOM 727 O O . ALA A 1 96 ? -7.199 -11.776 2.380 1.00 95.44 96 ALA A O 1
ATOM 728 N N . LEU A 1 97 ? -5.931 -9.970 1.953 1.00 92.44 97 LEU A N 1
ATOM 729 C CA . LEU A 1 97 ? -6.210 -9.307 3.230 1.00 92.44 97 LEU A CA 1
ATOM 730 C C . LEU A 1 97 ? -7.695 -8.984 3.413 1.00 92.44 97 LEU A C 1
ATOM 732 O O . LEU A 1 97 ? -8.258 -9.282 4.466 1.00 92.44 97 LEU A O 1
ATOM 736 N N . ILE A 1 98 ? -8.348 -8.406 2.403 1.00 91.19 98 ILE A N 1
ATOM 737 C CA . ILE A 1 98 ? -9.776 -8.071 2.467 1.00 91.19 98 ILE A CA 1
ATOM 738 C C . ILE A 1 98 ? -10.602 -9.341 2.669 1.00 91.19 98 ILE A C 1
ATOM 740 O O . ILE A 1 98 ? -11.486 -9.374 3.530 1.00 91.19 98 ILE A O 1
ATOM 744 N N . LEU A 1 99 ? -10.298 -10.407 1.926 1.00 92.50 99 LEU A N 1
ATOM 745 C CA . LEU A 1 99 ? -10.972 -11.691 2.078 1.00 92.50 99 LEU A CA 1
ATOM 746 C C . LEU A 1 99 ? -10.740 -12.273 3.475 1.00 92.50 99 LEU A C 1
ATOM 748 O O . LEU A 1 99 ? -11.719 -12.624 4.135 1.00 92.50 99 LEU A O 1
ATOM 752 N N . ALA A 1 100 ? -9.499 -12.300 3.963 1.00 90.50 100 ALA A N 1
ATOM 753 C CA . ALA A 1 100 ? -9.160 -12.795 5.296 1.00 90.50 100 ALA A CA 1
ATOM 754 C C . ALA A 1 100 ? -9.917 -12.036 6.397 1.00 90.50 100 ALA A C 1
ATOM 756 O O . ALA A 1 100 ? -10.572 -12.651 7.241 1.00 90.50 100 ALA A O 1
ATOM 757 N N . VAL A 1 101 ? -9.919 -10.701 6.344 1.00 86.81 101 VAL A N 1
ATOM 758 C CA . VAL A 1 101 ? -10.657 -9.855 7.294 1.00 86.81 101 VAL A CA 1
ATOM 759 C C . VAL A 1 101 ? -12.165 -10.078 7.171 1.00 86.81 101 VAL A C 1
ATOM 761 O O . VAL A 1 101 ? -12.858 -10.153 8.185 1.00 86.81 101 VAL A O 1
ATOM 764 N N . SER A 1 102 ? -12.699 -10.238 5.957 1.00 86.62 102 SER A N 1
ATOM 765 C CA . SER A 1 102 ? -14.130 -10.499 5.751 1.00 86.62 102 SER A CA 1
ATOM 766 C C . SER A 1 102 ? -14.573 -11.844 6.341 1.00 86.62 102 SER A C 1
ATOM 768 O O . SER A 1 102 ? -15.656 -11.932 6.923 1.00 86.62 102 SER A O 1
ATOM 770 N N . GLN A 1 103 ? -13.735 -12.880 6.222 1.00 87.44 103 GLN A N 1
ATOM 771 C CA . GLN A 1 103 ? -13.976 -14.205 6.796 1.00 87.44 103 GLN A CA 1
ATOM 772 C C . GLN A 1 103 ? -13.898 -14.140 8.324 1.00 87.44 103 GLN A C 1
ATOM 774 O O . GLN A 1 103 ? -14.798 -14.624 9.012 1.00 87.44 103 GLN A O 1
ATOM 779 N N . LEU A 1 104 ? -12.885 -13.454 8.860 1.00 84.62 104 LEU A N 1
ATOM 780 C CA . LEU A 1 104 ? -12.714 -13.252 10.300 1.00 84.62 104 LEU A CA 1
ATOM 781 C C . LEU A 1 104 ? -13.856 -12.431 10.918 1.00 84.62 104 LEU A C 1
ATOM 783 O O . LEU A 1 104 ? -14.296 -12.695 12.034 1.00 84.62 104 LEU A O 1
ATOM 787 N N . ARG A 1 105 ? -14.386 -11.446 10.187 1.00 80.50 105 ARG A N 1
ATOM 788 C CA . ARG A 1 105 ? -15.555 -10.677 10.627 1.00 80.50 105 ARG A CA 1
ATOM 7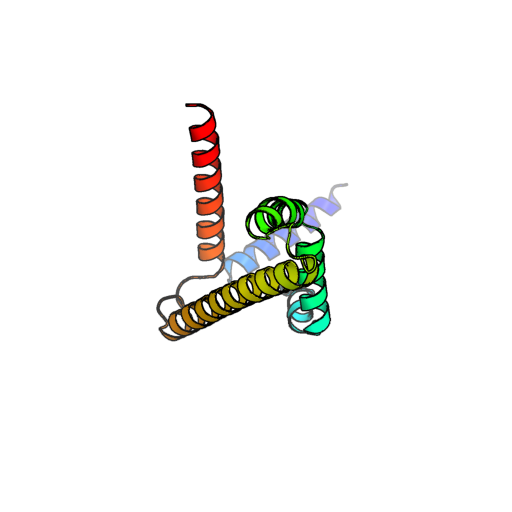89 C C . ARG A 1 105 ? -16.818 -11.543 10.649 1.00 80.50 105 ARG A C 1
ATOM 791 O O . ARG A 1 105 ? -17.635 -11.391 11.557 1.00 80.50 105 ARG A O 1
ATOM 798 N N . ARG A 1 106 ? -16.971 -12.463 9.688 1.00 80.25 106 ARG A N 1
ATOM 799 C CA . ARG A 1 106 ? -18.101 -13.407 9.620 1.00 80.25 106 ARG A CA 1
ATOM 800 C C . ARG A 1 106 ? -18.056 -14.496 10.690 1.00 80.25 106 ARG A C 1
ATOM 802 O O . ARG A 1 106 ? -19.118 -14.898 11.150 1.00 80.25 106 ARG A O 1
ATOM 809 N N . SER A 1 107 ? -16.875 -14.919 11.142 1.00 80.19 107 SER A N 1
ATOM 810 C CA . SER A 1 107 ? -16.748 -15.920 12.215 1.00 80.19 107 SER A CA 1
ATOM 811 C C . SER A 1 107 ? -17.233 -15.423 13.586 1.00 80.19 107 SER A C 1
ATOM 813 O O . SER A 1 107 ? -17.306 -16.196 14.537 1.00 80.19 107 SER A O 1
ATOM 815 N N . GLY A 1 108 ? -17.573 -14.133 13.721 1.00 70.50 108 GLY A N 1
ATOM 816 C CA . GLY A 1 108 ? -18.166 -13.555 14.930 1.00 70.50 108 GLY A CA 1
ATOM 817 C C . GLY A 1 108 ? -17.206 -13.427 16.117 1.00 70.50 108 GLY A C 1
ATOM 818 O O . GLY A 1 108 ? -17.545 -12.753 17.091 1.00 70.50 108 GLY A O 1
ATOM 819 N N . LEU A 1 109 ? -16.000 -13.995 16.017 1.00 68.31 109 LEU A N 1
ATOM 820 C CA . LEU A 1 109 ? -14.972 -14.017 17.058 1.00 68.31 109 LEU A CA 1
ATOM 821 C C . LEU A 1 109 ? -14.571 -12.600 17.504 1.00 68.31 109 LEU A C 1
ATOM 823 O O . LEU A 1 109 ? -14.428 -12.329 18.694 1.00 68.31 109 LEU A O 1
ATOM 827 N N . PHE A 1 110 ? -14.498 -11.669 16.550 1.00 65.25 110 PHE A N 1
ATOM 828 C CA . PHE A 1 110 ? -14.158 -10.264 16.791 1.00 65.25 110 PHE A CA 1
ATOM 829 C C . PHE A 1 110 ? -15.369 -9.345 17.007 1.00 65.25 110 PHE A C 1
ATOM 831 O O . PHE A 1 110 ? -15.193 -8.165 17.297 1.00 65.25 110 PHE A O 1
ATOM 838 N N . ARG A 1 111 ? -16.609 -9.858 16.943 1.00 63.69 111 ARG A N 1
ATOM 839 C CA . ARG A 1 111 ? -17.825 -9.037 17.125 1.00 63.69 111 ARG A CA 1
ATOM 840 C C . ARG A 1 111 ? -17.966 -8.490 18.551 1.00 63.69 111 ARG A C 1
ATOM 842 O O . ARG A 1 111 ? -18.670 -7.512 18.764 1.00 63.69 111 ARG A O 1
ATOM 849 N N . ARG A 1 112 ? -17.304 -9.126 19.523 1.00 63.00 112 ARG A N 1
ATOM 850 C CA . ARG A 1 112 ? -17.322 -8.732 20.942 1.00 63.00 112 ARG A CA 1
ATOM 851 C C . ARG A 1 112 ? -16.298 -7.648 21.288 1.00 63.00 112 ARG A C 1
ATOM 853 O O . ARG A 1 112 ? -16.319 -7.142 22.405 1.00 63.00 112 ARG A O 1
ATOM 860 N N . TRP A 1 113 ? -15.394 -7.313 20.368 1.00 61.72 113 TRP A N 1
ATOM 861 C CA . TRP A 1 113 ? -14.313 -6.369 20.628 1.00 61.72 113 TRP A CA 1
ATOM 862 C C . TRP A 1 113 ? -14.713 -4.983 20.110 1.00 61.72 113 TRP A C 1
ATOM 864 O O . TRP A 1 113 ? -14.859 -4.811 18.900 1.00 61.72 113 TRP A O 1
ATOM 874 N N . PRO A 1 114 ? -14.921 -3.987 20.992 1.00 71.06 114 PRO A N 1
ATOM 875 C CA . PRO A 1 114 ? -15.204 -2.629 20.552 1.00 71.06 114 PRO A CA 1
ATOM 876 C C . PRO A 1 114 ? -13.997 -2.081 19.784 1.00 71.06 114 PRO A C 1
ATOM 878 O O . PRO A 1 114 ? -12.859 -2.233 20.229 1.00 71.06 114 PRO A O 1
ATOM 881 N N . ALA A 1 115 ? -14.247 -1.408 18.656 1.00 67.38 115 ALA A N 1
ATOM 882 C CA . ALA A 1 115 ? -13.210 -0.878 17.763 1.00 67.38 115 ALA A CA 1
ATOM 883 C C . ALA A 1 115 ? -12.170 0.003 18.487 1.00 67.38 115 ALA A C 1
ATOM 885 O O . ALA A 1 115 ? -11.000 0.018 18.114 1.00 67.38 115 ALA A O 1
ATOM 886 N N . ALA A 1 116 ? -12.570 0.666 19.578 1.00 67.38 116 ALA A N 1
ATOM 887 C CA . ALA A 1 116 ? -11.674 1.403 20.465 1.00 67.38 116 ALA A CA 1
ATOM 888 C C . ALA A 1 116 ? -10.550 0.529 21.056 1.00 67.38 116 ALA A C 1
ATOM 890 O O . ALA A 1 116 ? -9.395 0.944 21.055 1.00 67.38 116 ALA A O 1
ATOM 891 N N . ARG A 1 117 ? -10.846 -0.699 21.505 1.00 72.50 117 ARG A N 1
ATOM 892 C CA . ARG A 1 117 ? -9.825 -1.611 22.052 1.00 72.50 117 ARG A CA 1
ATOM 893 C C . ARG A 1 117 ? -8.868 -2.090 20.966 1.00 72.50 117 ARG A C 1
ATOM 895 O O . ARG A 1 117 ? -7.669 -2.144 21.206 1.00 72.50 117 ARG A O 1
ATOM 902 N N . THR A 1 118 ? -9.372 -2.376 19.767 1.00 77.06 118 THR A N 1
ATOM 903 C CA . THR A 1 118 ? -8.528 -2.753 18.624 1.00 77.06 118 THR A CA 1
ATOM 904 C C . THR A 1 118 ? -7.591 -1.614 18.224 1.00 77.06 118 THR A C 1
ATOM 906 O O . THR A 1 118 ? -6.399 -1.849 18.055 1.00 77.06 118 THR A O 1
ATOM 909 N N . ASN A 1 119 ? -8.091 -0.376 18.157 1.00 81.06 119 ASN A N 1
ATOM 910 C CA . ASN A 1 119 ? -7.268 0.788 17.827 1.00 81.06 119 ASN A CA 1
ATOM 911 C C . ASN A 1 119 ? -6.191 1.056 18.882 1.00 81.06 119 ASN A C 1
ATOM 913 O O . ASN A 1 119 ? -5.052 1.335 18.516 1.00 81.06 119 ASN A O 1
ATOM 917 N N . VAL A 1 120 ? -6.519 0.926 20.173 1.00 83.38 120 VAL A N 1
ATOM 918 C CA . VAL A 1 120 ? -5.524 1.049 21.247 1.00 83.38 120 VAL A CA 1
ATOM 919 C C . VAL A 1 120 ? -4.465 -0.041 21.108 1.00 83.38 120 VAL A C 1
ATOM 921 O O . VAL A 1 120 ? -3.284 0.279 21.104 1.00 83.38 120 VAL A O 1
ATOM 924 N N . ILE A 1 121 ? -4.842 -1.305 20.905 1.00 85.25 121 ILE A N 1
ATOM 925 C CA . ILE A 1 121 ? -3.871 -2.402 20.755 1.00 85.25 121 ILE A CA 1
ATOM 926 C C . ILE A 1 121 ? -2.967 -2.187 19.535 1.00 85.25 121 ILE A C 1
ATOM 928 O O . ILE A 1 121 ? -1.750 -2.303 19.659 1.00 85.25 121 ILE A O 1
ATOM 932 N N . CYS A 1 122 ? -3.526 -1.814 18.379 1.00 82.88 122 CYS A N 1
ATOM 933 C CA . CYS A 1 122 ? -2.739 -1.516 17.181 1.00 82.88 122 CYS A CA 1
ATOM 934 C C . CYS A 1 122 ? -1.805 -0.317 17.389 1.00 82.88 122 CYS A C 1
ATOM 936 O O . CYS A 1 122 ? -0.633 -0.392 17.029 1.00 82.88 122 CYS A O 1
ATOM 938 N N . GLY A 1 123 ? -2.298 0.767 17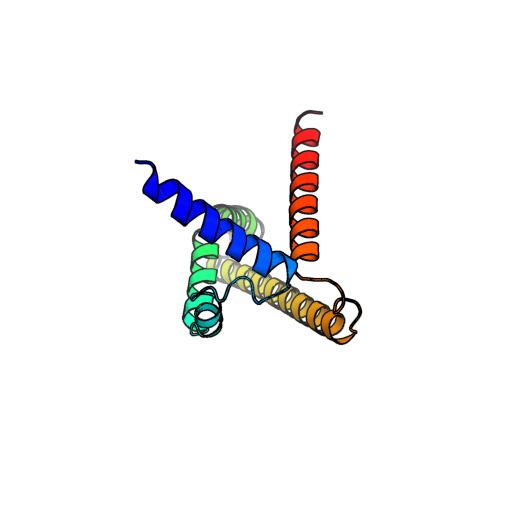.996 1.00 83.88 123 GLY A N 1
ATOM 939 C CA . GLY A 1 123 ? -1.494 1.953 18.293 1.00 83.88 123 GLY A CA 1
ATOM 940 C C . GLY A 1 123 ? -0.357 1.650 19.267 1.00 83.88 123 GLY A C 1
ATOM 941 O O . GLY A 1 123 ? 0.792 1.987 18.998 1.00 83.88 123 GLY A O 1
ATOM 942 N N . THR A 1 124 ? -0.653 0.941 20.358 1.00 87.12 124 THR A N 1
ATOM 943 C CA . THR A 1 124 ? 0.358 0.553 21.354 1.00 87.12 124 THR A CA 1
ATOM 944 C C . THR A 1 124 ? 1.385 -0.402 20.746 1.00 87.12 124 THR A C 1
ATOM 946 O O . THR A 1 124 ? 2.580 -0.227 20.959 1.00 87.12 124 THR A O 1
ATOM 949 N N . GLY A 1 125 ? 0.948 -1.368 19.930 1.00 88.62 125 GLY A N 1
ATOM 950 C CA . GLY A 1 125 ? 1.842 -2.279 19.213 1.00 88.62 125 GLY A CA 1
ATOM 951 C C . GLY A 1 125 ? 2.785 -1.549 18.254 1.00 88.62 125 GLY A C 1
ATOM 952 O O . GLY A 1 125 ? 3.985 -1.807 18.266 1.00 88.62 125 GLY A O 1
ATOM 953 N N . LEU A 1 126 ? 2.274 -0.581 17.485 1.00 92.19 126 LEU A N 1
ATOM 954 C CA . LEU A 1 126 ? 3.099 0.255 16.607 1.00 92.19 126 LEU A CA 1
ATOM 955 C C . LEU A 1 126 ? 4.145 1.058 17.390 1.00 92.19 126 LEU A C 1
ATOM 957 O O . LEU A 1 126 ? 5.299 1.116 16.968 1.00 92.19 126 LEU A O 1
ATOM 961 N N . LEU A 1 127 ? 3.768 1.635 18.535 1.00 92.69 127 LEU A N 1
ATOM 962 C CA . LEU A 1 127 ? 4.695 2.370 19.401 1.00 92.69 127 LEU A CA 1
ATOM 963 C C . LEU A 1 127 ? 5.780 1.460 19.986 1.00 92.69 127 LEU A C 1
ATOM 965 O O . LEU A 1 127 ? 6.945 1.850 20.013 1.00 92.69 127 LEU A O 1
ATOM 969 N N . LEU A 1 128 ? 5.427 0.241 20.403 1.00 92.81 128 LEU A N 1
ATOM 970 C CA . LEU A 1 128 ? 6.391 -0.738 20.908 1.00 92.81 128 LEU A CA 1
ATOM 971 C C . LEU A 1 128 ? 7.363 -1.198 19.816 1.00 92.81 128 LEU A C 1
ATOM 973 O O . LEU A 1 128 ? 8.566 -1.245 20.062 1.00 92.81 128 LEU A O 1
ATOM 977 N N . CYS A 1 129 ? 6.877 -1.480 18.604 1.00 91.62 129 CYS A N 1
ATOM 978 C CA . CYS A 1 129 ? 7.744 -1.804 17.469 1.00 91.62 129 CYS A CA 1
ATOM 979 C C . CYS A 1 129 ? 8.681 -0.639 17.127 1.00 91.62 129 CYS A C 1
ATOM 981 O O . CYS A 1 129 ? 9.871 -0.860 16.910 1.00 91.62 129 CYS A O 1
ATOM 983 N N . ALA A 1 130 ? 8.172 0.596 17.114 1.00 89.81 130 ALA A N 1
ATOM 984 C CA . ALA A 1 130 ? 8.984 1.783 16.865 1.00 89.81 130 ALA A CA 1
ATOM 985 C C . ALA A 1 130 ? 10.058 1.976 17.946 1.00 89.81 130 ALA A C 1
ATOM 987 O O . ALA A 1 130 ? 11.217 2.218 17.616 1.00 89.81 130 ALA A O 1
ATOM 988 N N . PHE A 1 131 ? 9.694 1.812 19.221 1.00 93.00 131 PHE A N 1
ATOM 989 C CA . PHE A 1 131 ? 10.638 1.865 20.335 1.00 93.00 131 PHE A CA 1
ATOM 990 C C . PHE A 1 131 ? 11.709 0.777 20.224 1.00 93.00 131 PHE A C 1
ATOM 992 O O . PHE A 1 131 ? 12.885 1.071 20.400 1.00 93.00 131 PHE A O 1
ATOM 999 N N . PHE A 1 132 ? 11.326 -0.457 19.886 1.00 92.62 132 PHE A N 1
ATOM 1000 C CA . PHE A 1 132 ? 12.266 -1.565 19.727 1.00 92.62 132 PHE A CA 1
ATOM 1001 C C . PHE A 1 132 ? 13.266 -1.314 18.593 1.00 92.62 132 PHE A C 1
ATOM 1003 O O . PHE A 1 132 ? 14.466 -1.480 18.790 1.00 92.62 132 PHE A O 1
ATOM 1010 N N . VAL A 1 133 ? 12.791 -0.856 17.429 1.00 91.62 133 VAL A N 1
ATOM 1011 C CA . VAL A 1 133 ? 13.664 -0.497 16.299 1.00 91.62 133 VAL A CA 1
ATOM 1012 C C . VAL A 1 133 ? 14.605 0.645 16.681 1.00 91.62 133 VAL A C 1
ATOM 1014 O O . VAL A 1 133 ? 15.797 0.577 16.390 1.00 91.62 133 VAL A O 1
ATOM 1017 N N . LEU A 1 134 ? 14.097 1.665 17.378 1.00 90.81 134 LEU A N 1
ATOM 1018 C CA . LEU A 1 134 ? 14.913 2.775 17.856 1.00 90.81 134 LEU A CA 1
ATOM 1019 C C . LEU A 1 134 ? 15.989 2.286 18.831 1.00 90.81 134 LEU A C 1
ATOM 1021 O O . LEU A 1 134 ? 17.157 2.590 18.637 1.00 90.81 134 LEU A O 1
ATOM 1025 N N . ALA A 1 135 ? 15.615 1.481 19.826 1.00 87.56 135 ALA A N 1
ATOM 1026 C CA . ALA A 1 135 ? 16.544 0.903 20.790 1.00 87.56 135 ALA A CA 1
ATOM 1027 C C . ALA A 1 135 ? 17.609 0.032 20.106 1.00 87.56 135 ALA A C 1
ATOM 1029 O O . ALA A 1 135 ? 18.782 0.145 20.442 1.00 87.56 135 ALA A O 1
ATOM 1030 N N . SER A 1 136 ? 17.231 -0.766 19.101 1.00 87.69 136 SER A N 1
ATOM 1031 C CA . SER A 1 136 ? 18.172 -1.591 18.329 1.00 87.69 136 SER A CA 1
ATOM 1032 C C . SER A 1 136 ? 19.162 -0.793 17.477 1.00 87.69 136 SER A C 1
ATOM 1034 O O . SER A 1 136 ? 20.152 -1.350 17.033 1.00 87.69 136 SER A O 1
ATOM 1036 N N . ALA A 1 137 ? 18.913 0.497 17.236 1.00 80.81 137 ALA A N 1
ATOM 1037 C CA . ALA A 1 137 ? 19.858 1.371 16.545 1.00 80.81 137 ALA A CA 1
ATOM 1038 C C . ALA A 1 137 ? 20.914 1.982 17.491 1.00 80.81 137 ALA A C 1
ATOM 1040 O O . ALA A 1 137 ? 21.848 2.627 17.017 1.00 80.81 137 ALA A O 1
ATOM 1041 N N . PHE A 1 138 ? 20.758 1.806 18.810 1.00 80.62 138 PHE A N 1
ATOM 1042 C CA . PHE A 1 138 ? 21.660 2.322 19.850 1.00 80.62 138 PHE A CA 1
ATOM 1043 C C . PHE A 1 138 ? 22.484 1.230 20.557 1.00 80.62 138 PHE A C 1
ATOM 1045 O O . PHE A 1 138 ? 23.248 1.557 21.467 1.00 80.62 138 PHE A O 1
ATOM 1052 N N . PHE A 1 139 ? 22.346 -0.033 20.145 1.00 64.50 139 PHE A N 1
ATOM 1053 C CA . PHE A 1 139 ? 23.136 -1.186 20.591 1.00 64.50 139 PHE A CA 1
ATOM 1054 C C . PHE A 1 139 ? 23.755 -1.880 19.379 1.00 64.50 139 PHE A C 1
ATOM 1056 O O . PHE A 1 139 ? 24.896 -2.372 19.517 1.00 64.50 139 PHE A O 1
#

InterPro domains:
  IPR001123 Amino acid exporter protein, LeuE-type [PF01810] (34-134)
  IPR001123 Amino acid exporter protein, LeuE-type [PTHR30086] (35-136)